Protein AF-A0A2D4TRM5-F1 (afdb_monomer_lite)

Sequence (153 aa):
MTSITSYRWGDLEKTIVIGFIEGVDAKYIIPVDEDNKEYKAFVAIGTETAAEYVPEDDVIPVDYVSFWVGLISSPYYMKVRASASNSLPVNVVATEFIALIGDAKNGLRIQPLIQAAFNELLELVPPDSEDQVYLDNLMDNSGLSSVYTLPLV

Foldseek 3Di:
DWDKAKDWADDPVWIWMWIDTPPDPDIDIGTPDPPDPVNVVVVVVPHDDYDDDDDPDVQLPQALPLLVVLCCVDPLVVLLVVLLVPDVQSVVLVVQLVVQSVCVNVVNHPLVSNQVSQASNCVSRPDDPVRVVSNVVSCVVNSVVVRHDHDDD

pLDDT: mean 72.69, std 23.94, range [27.16, 98.12]

Radius of gyration: 20.68 Å; chains: 1; bounding box: 39×46×55 Å

Structure (mmCIF, N/CA/C/O backbone):
data_AF-A0A2D4TRM5-F1
#
_entry.id   AF-A0A2D4TRM5-F1
#
loop_
_atom_site.group_PDB
_atom_site.id
_atom_site.type_symbol
_atom_site.label_atom_id
_atom_site.label_alt_id
_atom_site.label_comp_id
_atom_site.label_asym_id
_atom_site.label_entity_id
_atom_site.label_seq_id
_atom_site.pdbx_PDB_ins_code
_atom_site.Cartn_x
_atom_site.Cartn_y
_atom_site.Cartn_z
_atom_site.occupancy
_atom_site.B_iso_or_equiv
_atom_site.auth_seq_id
_atom_site.auth_comp_id
_atom_site.auth_asym_id
_atom_site.auth_atom_id
_atom_site.pdbx_PDB_model_num
ATOM 1 N N . MET A 1 1 ? 9.838 -32.181 -20.957 1.00 37.12 1 MET A N 1
ATOM 2 C CA . MET A 1 1 ? 9.555 -31.135 -21.957 1.00 37.12 1 MET A CA 1
ATOM 3 C C . MET A 1 1 ? 9.662 -29.832 -21.201 1.00 37.12 1 MET A C 1
ATOM 5 O O . MET A 1 1 ? 8.857 -29.620 -20.309 1.00 37.12 1 MET A O 1
ATOM 9 N N . THR A 1 2 ? 10.725 -29.070 -21.427 1.00 36.72 2 THR A N 1
ATOM 10 C CA . THR A 1 2 ? 10.927 -27.781 -20.759 1.00 36.72 2 THR A CA 1
ATOM 11 C C . THR A 1 2 ? 10.041 -26.774 -21.476 1.00 36.72 2 THR A C 1
ATOM 13 O O . THR A 1 2 ? 10.215 -26.581 -22.679 1.00 36.72 2 THR A O 1
ATOM 16 N N . SER A 1 3 ? 9.042 -26.225 -20.788 1.00 36.72 3 SER A N 1
ATOM 17 C CA . SER A 1 3 ? 8.231 -25.151 -21.352 1.00 36.72 3 SER A CA 1
ATOM 18 C C . SER A 1 3 ? 9.063 -23.861 -21.298 1.00 36.72 3 SER A C 1
ATOM 20 O O . SER A 1 3 ? 9.746 -23.589 -20.308 1.00 36.72 3 SER A O 1
ATOM 22 N N . ILE A 1 4 ? 9.118 -23.133 -22.411 1.00 39.53 4 ILE A N 1
ATOM 23 C CA . ILE A 1 4 ? 9.815 -21.850 -22.517 1.00 39.53 4 ILE A CA 1
ATOM 24 C C . ILE A 1 4 ? 8.778 -20.846 -22.992 1.00 39.53 4 ILE A C 1
ATOM 26 O O . ILE A 1 4 ? 8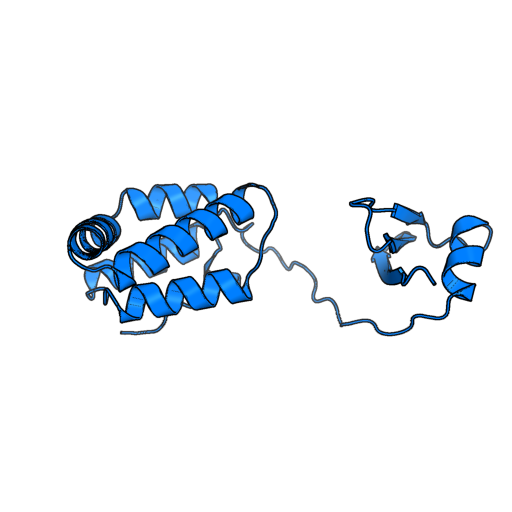.197 -21.025 -24.059 1.00 39.53 4 ILE A O 1
ATOM 30 N N . THR A 1 5 ? 8.561 -19.793 -22.210 1.00 38.66 5 THR A N 1
ATOM 31 C CA . THR A 1 5 ? 7.711 -18.665 -22.604 1.00 38.66 5 THR A CA 1
ATOM 32 C C . THR A 1 5 ? 8.615 -17.556 -23.128 1.00 38.66 5 THR A C 1
ATOM 34 O O . THR A 1 5 ? 9.552 -17.130 -22.447 1.00 38.66 5 THR A O 1
ATOM 37 N N . SER A 1 6 ? 8.370 -17.119 -24.361 1.00 38.28 6 SER A N 1
ATOM 38 C CA . SER A 1 6 ? 9.175 -16.122 -25.068 1.00 38.28 6 SER A CA 1
ATOM 39 C C . SER A 1 6 ? 8.471 -14.784 -25.219 1.00 38.28 6 SER A C 1
ATOM 41 O O . SER A 1 6 ? 7.299 -14.755 -25.586 1.00 38.28 6 SER A O 1
ATOM 43 N N . TYR A 1 7 ? 9.222 -13.688 -25.099 1.00 38.75 7 TYR A N 1
ATOM 44 C CA . TYR A 1 7 ? 8.746 -12.341 -25.422 1.00 38.75 7 TYR A CA 1
ATOM 45 C C . TYR A 1 7 ? 9.736 -11.630 -26.356 1.00 38.75 7 TYR A C 1
ATOM 47 O O . TYR A 1 7 ? 10.948 -11.684 -26.139 1.00 38.75 7 TYR A O 1
ATOM 55 N N . ARG A 1 8 ? 9.220 -10.982 -27.409 1.00 36.75 8 ARG A N 1
ATOM 56 C CA . ARG A 1 8 ? 9.972 -10.164 -28.381 1.00 36.75 8 ARG A CA 1
ATOM 57 C C . ARG A 1 8 ? 9.823 -8.689 -27.975 1.00 36.75 8 ARG A C 1
ATOM 59 O O . ARG A 1 8 ? 8.697 -8.218 -27.867 1.00 36.75 8 ARG A O 1
ATOM 66 N N . TRP A 1 9 ? 10.922 -7.964 -27.789 1.00 42.81 9 TRP A N 1
ATOM 67 C CA . TRP A 1 9 ? 10.951 -6.518 -27.524 1.00 42.81 9 TRP A CA 1
ATOM 68 C C . TRP A 1 9 ? 11.692 -5.799 -28.643 1.00 42.81 9 TRP A C 1
ATOM 70 O O . TRP A 1 9 ? 12.807 -6.181 -28.965 1.00 42.81 9 TRP A O 1
ATOM 80 N N . GLY A 1 10 ? 11.118 -4.758 -29.234 1.00 32.53 10 GLY A N 1
ATOM 81 C CA . GLY A 1 10 ? 11.825 -3.872 -30.161 1.00 32.53 10 GLY A CA 1
ATOM 82 C C . GLY A 1 10 ? 12.183 -2.560 -29.478 1.00 32.53 10 GLY A C 1
ATOM 83 O O . GLY A 1 10 ? 11.273 -1.836 -29.097 1.00 32.53 10 GLY A O 1
ATOM 84 N N . ASP A 1 11 ? 13.473 -2.256 -29.345 1.00 35.34 11 ASP A N 1
ATOM 85 C CA . ASP A 1 11 ? 13.956 -0.876 -29.217 1.00 35.34 11 ASP A CA 1
ATOM 86 C C . ASP A 1 11 ? 14.203 -0.320 -30.634 1.00 35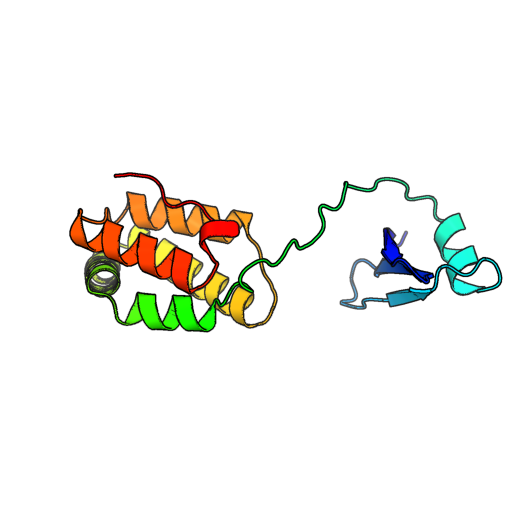.34 11 ASP A C 1
ATOM 88 O O . ASP A 1 11 ? 14.513 -1.078 -31.559 1.00 35.34 11 ASP A O 1
ATOM 92 N N . LEU A 1 12 ? 14.071 0.997 -30.788 1.00 39.03 12 LEU A N 1
ATOM 93 C CA . LEU A 1 12 ? 14.316 1.813 -31.977 1.00 39.03 12 LEU A CA 1
ATOM 94 C C . LEU A 1 12 ? 15.722 1.663 -32.587 1.00 39.03 12 LEU A C 1
ATOM 96 O O . LEU A 1 12 ? 15.937 2.191 -33.675 1.00 39.03 12 LEU A O 1
ATOM 100 N N . GLU A 1 13 ? 16.641 0.895 -31.989 1.00 42.56 13 GLU A N 1
ATOM 101 C CA . GLU A 1 13 ? 17.864 0.473 -32.686 1.00 42.56 13 GLU A CA 1
ATOM 102 C C . GLU A 1 13 ? 18.162 -1.036 -32.715 1.00 42.56 13 GLU A C 1
ATOM 104 O O . GLU A 1 13 ? 18.831 -1.444 -33.665 1.00 42.56 13 GLU A O 1
ATOM 109 N N . LYS A 1 14 ? 17.670 -1.897 -31.800 1.00 43.72 14 LYS A N 1
ATOM 110 C CA . LYS A 1 14 ? 17.792 -3.378 -31.902 1.00 43.72 14 LYS A CA 1
ATOM 111 C C . LYS A 1 14 ? 16.692 -4.114 -31.131 1.00 43.72 14 LYS A C 1
ATOM 113 O O . LYS A 1 14 ? 16.396 -3.805 -29.983 1.00 43.72 14 LYS A O 1
ATOM 118 N N . THR A 1 15 ? 16.118 -5.146 -31.744 1.00 46.78 15 THR A N 1
ATOM 119 C CA . THR A 1 15 ? 15.115 -6.017 -31.114 1.00 46.78 15 THR A CA 1
ATOM 120 C C . THR A 1 15 ? 15.830 -7.005 -30.162 1.00 46.78 15 THR A C 1
ATOM 122 O O . THR A 1 15 ? 16.925 -7.474 -30.458 1.00 46.78 15 THR A O 1
ATOM 125 N N . ILE A 1 16 ? 15.278 -7.305 -28.987 1.00 41.84 16 ILE A N 1
ATOM 126 C CA . ILE A 1 16 ? 15.805 -8.240 -27.978 1.00 41.84 16 ILE A CA 1
ATOM 127 C C . ILE A 1 16 ? 14.703 -9.248 -27.629 1.00 41.84 16 ILE A C 1
ATOM 129 O O . ILE A 1 16 ? 13.526 -8.907 -27.572 1.00 41.84 16 ILE A O 1
ATOM 133 N N . VAL A 1 17 ? 15.069 -10.503 -27.389 1.00 44.25 17 VAL A N 1
ATOM 134 C CA . VAL A 1 17 ? 14.186 -11.564 -26.899 1.00 44.25 17 VAL A CA 1
ATOM 135 C C . VAL A 1 17 ? 14.561 -11.909 -25.463 1.00 44.25 17 VAL A C 1
ATOM 137 O O . VAL A 1 17 ? 15.738 -12.117 -25.174 1.00 44.25 17 VAL A O 1
ATOM 140 N N . ILE A 1 18 ? 13.578 -12.015 -24.568 1.00 48.62 18 ILE A N 1
ATOM 141 C CA . ILE A 1 18 ? 13.778 -12.612 -23.234 1.00 48.62 18 ILE A CA 1
ATOM 142 C C . ILE A 1 18 ? 12.988 -13.909 -23.176 1.00 48.62 18 ILE A C 1
ATOM 144 O O . ILE A 1 18 ? 11.790 -13.945 -23.469 1.00 48.62 18 ILE A O 1
ATOM 148 N N . GLY A 1 19 ? 13.697 -14.976 -22.817 1.00 45.22 19 GLY A N 1
ATOM 149 C CA . GLY A 1 19 ? 13.120 -16.279 -22.530 1.00 45.22 19 GLY A CA 1
ATOM 150 C C . GLY A 1 19 ? 13.127 -16.573 -21.040 1.00 45.22 19 GLY A C 1
ATOM 151 O O . GLY A 1 19 ? 14.079 -16.223 -20.337 1.00 45.22 19 GLY A O 1
ATOM 152 N N . PHE A 1 20 ? 12.078 -17.250 -20.586 1.00 46.84 20 PHE A N 1
ATOM 153 C CA . PHE A 1 20 ? 11.994 -17.839 -19.254 1.00 46.84 20 PHE A CA 1
ATOM 154 C C . PHE A 1 20 ? 12.091 -19.361 -19.378 1.00 46.84 20 PHE A C 1
ATOM 156 O O . PHE A 1 20 ? 11.390 -19.950 -20.201 1.00 46.84 20 PHE A O 1
ATOM 163 N N . ILE A 1 21 ? 12.956 -19.994 -18.579 1.00 42.72 21 ILE A N 1
ATOM 164 C CA . ILE A 1 21 ? 13.010 -21.456 -18.441 1.00 42.72 21 ILE A CA 1
ATOM 165 C C . ILE A 1 21 ? 12.293 -21.823 -17.146 1.00 42.72 21 ILE A C 1
ATOM 167 O O . ILE A 1 21 ? 12.696 -21.399 -16.067 1.00 42.72 21 ILE A O 1
ATOM 171 N N . GLU A 1 22 ? 11.238 -22.623 -17.244 1.00 39.59 22 GLU A N 1
ATOM 172 C CA . GLU A 1 22 ? 10.479 -23.058 -16.074 1.00 39.59 22 GLU A CA 1
ATOM 173 C C . GLU A 1 22 ? 11.362 -23.891 -15.115 1.00 39.59 22 GLU A C 1
ATOM 175 O O . GLU A 1 22 ? 11.965 -24.891 -15.515 1.00 39.59 22 GLU A O 1
ATOM 180 N N . GLY A 1 23 ? 11.452 -23.473 -13.845 1.00 42.00 23 GLY A N 1
ATOM 181 C CA . GLY A 1 23 ? 12.173 -24.190 -12.780 1.00 42.00 23 GLY A CA 1
ATOM 182 C C . GLY A 1 23 ? 13.599 -23.711 -12.475 1.00 42.00 23 GLY A C 1
ATOM 183 O O . GLY A 1 23 ? 14.239 -24.262 -11.581 1.00 42.00 23 GLY A O 1
ATOM 184 N N . VAL A 1 24 ? 14.097 -22.685 -13.166 1.00 40.22 24 VAL A N 1
ATOM 185 C CA . VAL A 1 24 ? 15.353 -22.002 -12.824 1.00 40.22 24 VAL A CA 1
ATOM 186 C C . VAL A 1 24 ? 15.073 -20.505 -12.921 1.00 40.22 24 VAL A C 1
ATOM 188 O O . VAL A 1 24 ? 14.603 -20.069 -13.966 1.00 40.22 24 VAL A O 1
ATOM 191 N N . ASP A 1 25 ? 15.351 -19.716 -11.878 1.00 45.66 25 ASP A N 1
ATOM 192 C CA . ASP A 1 25 ? 15.245 -18.239 -11.889 1.00 45.66 25 ASP A CA 1
ATOM 193 C C . ASP A 1 25 ? 16.307 -17.601 -12.816 1.00 45.66 25 ASP A C 1
ATOM 195 O O . ASP A 1 25 ? 17.116 -16.760 -12.427 1.00 45.66 25 ASP A O 1
ATOM 199 N N . ALA A 1 26 ? 16.368 -18.052 -14.066 1.00 35.94 26 ALA A N 1
ATOM 200 C CA . ALA A 1 26 ? 17.326 -17.647 -15.072 1.00 35.94 26 ALA A CA 1
ATOM 201 C C . ALA A 1 26 ? 16.601 -16.843 -16.154 1.00 35.94 26 ALA A C 1
ATOM 203 O O . ALA A 1 26 ? 15.782 -17.362 -16.915 1.00 35.94 26 ALA A O 1
ATOM 204 N N . LYS A 1 27 ? 16.931 -15.552 -16.218 1.00 47.56 27 LYS A N 1
ATOM 205 C CA . LYS A 1 27 ? 16.495 -14.623 -17.260 1.00 47.56 27 LYS A CA 1
ATOM 206 C C . LYS A 1 27 ? 17.570 -14.568 -18.343 1.00 47.56 27 LYS A C 1
ATOM 208 O O . LYS A 1 27 ? 18.694 -14.159 -18.060 1.00 47.56 27 LYS A O 1
ATOM 213 N N . TYR A 1 28 ? 17.230 -14.936 -19.575 1.00 45.47 28 TYR A N 1
ATOM 214 C CA . TYR A 1 28 ? 18.153 -14.838 -20.710 1.00 45.47 28 TYR A CA 1
ATOM 215 C C . TYR A 1 28 ? 17.779 -13.656 -21.590 1.00 45.47 28 TYR A C 1
ATOM 217 O O . TYR A 1 28 ? 16.640 -13.567 -22.029 1.00 45.47 28 TYR A O 1
ATOM 225 N N . ILE A 1 29 ? 18.730 -12.761 -21.847 1.00 51.66 29 ILE A N 1
ATOM 226 C CA . ILE A 1 29 ? 18.571 -11.613 -22.744 1.00 51.66 29 ILE A CA 1
ATOM 227 C C . ILE A 1 29 ? 19.313 -11.959 -24.037 1.00 51.66 29 ILE A C 1
ATOM 229 O O . ILE A 1 29 ? 20.540 -12.008 -24.037 1.00 51.66 29 ILE A O 1
ATOM 233 N N . ILE A 1 30 ? 18.583 -12.229 -25.120 1.00 52.91 30 ILE A N 1
ATOM 234 C CA . ILE A 1 30 ? 19.156 -12.629 -26.411 1.00 52.91 30 ILE A CA 1
ATOM 235 C C . ILE A 1 30 ? 18.887 -11.516 -27.431 1.00 52.91 30 ILE A C 1
ATOM 237 O O . ILE A 1 30 ? 17.728 -11.174 -27.658 1.00 52.91 30 ILE A O 1
ATOM 241 N N . PRO A 1 31 ? 19.907 -10.944 -28.084 1.00 49.44 31 PRO A N 1
ATOM 242 C CA . PRO A 1 31 ? 19.695 -10.007 -29.184 1.00 49.44 31 PRO A CA 1
ATOM 243 C C . PRO A 1 31 ? 18.941 -10.681 -30.340 1.00 49.44 31 PRO A C 1
ATOM 245 O O . PRO A 1 31 ? 19.263 -11.808 -30.717 1.00 49.44 31 PRO A O 1
ATOM 248 N N . VAL A 1 32 ? 17.960 -9.998 -30.931 1.00 51.03 32 VAL A N 1
ATOM 249 C CA . VAL A 1 32 ? 17.334 -10.422 -32.191 1.00 51.03 32 VAL A CA 1
ATOM 250 C C . VAL A 1 32 ? 18.312 -10.126 -33.308 1.00 51.03 32 VAL A C 1
ATOM 252 O O . VAL A 1 32 ? 18.418 -9.012 -33.819 1.00 51.03 32 VAL A O 1
ATOM 255 N N . ASP A 1 33 ? 19.047 -11.161 -33.651 1.00 57.03 33 ASP A N 1
ATOM 256 C CA . ASP A 1 33 ? 20.011 -11.172 -34.727 1.00 57.03 33 ASP A CA 1
ATOM 257 C C . ASP A 1 33 ? 19.825 -12.504 -35.450 1.00 57.03 33 ASP A C 1
ATOM 259 O O . ASP A 1 33 ? 19.963 -13.574 -34.850 1.00 57.03 33 ASP A O 1
ATOM 263 N N . GLU A 1 34 ? 19.449 -12.450 -36.728 1.00 54.94 34 GLU A N 1
ATOM 264 C CA . GLU A 1 34 ? 19.212 -13.651 -37.527 1.00 54.94 34 GLU A CA 1
ATOM 265 C C . GLU A 1 34 ? 20.482 -14.489 -37.686 1.00 54.94 34 GLU A C 1
ATOM 267 O O . GLU A 1 34 ? 20.379 -15.696 -37.888 1.00 54.94 34 GLU A O 1
ATOM 272 N N . ASP A 1 35 ? 21.674 -13.917 -37.516 1.00 56.53 35 ASP A N 1
ATOM 273 C CA . ASP A 1 35 ? 22.941 -14.646 -37.532 1.00 56.53 35 ASP A CA 1
ATOM 274 C C . ASP A 1 35 ? 23.334 -15.204 -36.157 1.00 56.53 35 ASP A C 1
ATOM 276 O O . ASP A 1 35 ? 24.210 -16.072 -36.060 1.00 56.53 35 ASP A O 1
ATOM 280 N N . ASN A 1 36 ? 22.622 -14.820 -35.094 1.00 53.41 36 ASN A N 1
ATOM 281 C CA . ASN A 1 36 ? 22.826 -15.356 -33.757 1.00 53.41 36 ASN A CA 1
ATOM 282 C C . ASN A 1 36 ? 22.222 -16.768 -33.625 1.00 53.41 36 ASN A C 1
ATOM 284 O O . ASN A 1 36 ? 21.022 -17.016 -33.777 1.00 53.41 36 ASN A O 1
ATOM 288 N N . LYS A 1 37 ? 23.093 -17.728 -33.302 1.00 58.09 37 LYS A N 1
ATOM 289 C CA . LYS A 1 37 ? 22.746 -19.146 -33.147 1.00 58.09 37 LYS A CA 1
ATOM 290 C C . LYS A 1 37 ? 21.717 -19.395 -32.033 1.00 58.09 37 LYS A C 1
ATOM 292 O O . LYS A 1 37 ? 20.907 -20.311 -32.162 1.00 58.09 37 LYS A O 1
ATOM 297 N N . GLU A 1 38 ? 21.741 -18.598 -30.969 1.00 51.34 38 GLU A N 1
ATOM 298 C CA . GLU A 1 38 ? 20.827 -18.695 -29.825 1.00 51.34 38 GLU A CA 1
ATOM 299 C C . GLU A 1 38 ? 19.432 -18.176 -30.190 1.00 51.34 38 GLU A C 1
ATOM 301 O O . GLU A 1 38 ? 18.439 -18.825 -29.872 1.00 51.34 38 GLU A O 1
ATOM 306 N N . TYR A 1 39 ? 19.352 -17.087 -30.963 1.00 55.72 39 TYR A N 1
ATOM 307 C CA . TYR A 1 39 ? 18.091 -16.573 -31.505 1.00 55.72 39 TYR A CA 1
ATOM 308 C C . TYR A 1 39 ? 17.409 -17.592 -32.438 1.00 55.72 39 TYR A C 1
ATOM 310 O O . TYR A 1 39 ? 16.226 -17.900 -32.275 1.00 55.72 39 TYR A O 1
ATOM 318 N N . LYS A 1 40 ? 18.169 -18.200 -33.360 1.00 59.09 40 LYS A N 1
ATOM 319 C CA . LYS A 1 40 ? 17.676 -19.255 -34.269 1.00 59.09 40 LYS A CA 1
ATOM 320 C C . LYS A 1 40 ? 17.139 -20.482 -33.525 1.00 59.09 40 LYS A C 1
ATOM 322 O O . LYS A 1 40 ? 16.107 -21.031 -33.910 1.00 59.09 40 LYS A O 1
ATOM 327 N N . ALA A 1 41 ? 17.823 -20.909 -32.462 1.00 56.28 41 ALA A N 1
ATOM 328 C CA . ALA A 1 41 ? 17.378 -22.029 -31.634 1.00 56.28 41 ALA A CA 1
ATOM 329 C C . ALA A 1 41 ? 16.074 -21.711 -30.887 1.00 56.28 41 ALA A C 1
ATOM 331 O O . ALA A 1 41 ? 15.249 -22.598 -30.695 1.00 56.28 41 ALA A O 1
ATOM 332 N N . PHE A 1 42 ? 15.880 -20.449 -30.506 1.00 54.38 42 PHE A N 1
ATOM 333 C CA . PHE A 1 42 ? 14.741 -19.992 -29.723 1.00 54.38 42 PHE A CA 1
ATOM 334 C C . PHE A 1 42 ? 13.458 -19.826 -30.561 1.00 54.38 42 PHE A C 1
ATOM 336 O O . PHE A 1 42 ? 12.391 -20.269 -30.146 1.00 54.38 42 PHE A O 1
ATOM 343 N N . VAL A 1 43 ? 13.556 -19.288 -31.784 1.00 55.47 43 VAL A N 1
ATOM 344 C CA . VAL A 1 43 ? 12.421 -19.185 -32.732 1.00 55.47 43 VAL A CA 1
ATOM 345 C C . VAL A 1 43 ? 11.874 -20.563 -33.131 1.00 55.47 43 VAL A C 1
ATOM 347 O O . VAL A 1 43 ? 10.665 -20.733 -33.275 1.00 55.47 43 VAL A O 1
ATOM 350 N N . ALA A 1 44 ? 12.740 -21.572 -33.253 1.00 57.16 44 ALA A N 1
ATOM 351 C CA . ALA A 1 44 ? 12.349 -22.933 -33.626 1.00 57.16 44 ALA A CA 1
ATOM 352 C C . ALA A 1 44 ? 11.420 -23.634 -32.606 1.00 57.16 44 ALA A C 1
ATOM 354 O O . ALA A 1 44 ? 10.869 -24.688 -32.921 1.00 57.16 44 ALA A O 1
ATOM 355 N N . ILE A 1 45 ? 11.245 -23.070 -31.402 1.00 54.31 45 ILE A N 1
ATOM 356 C CA . ILE A 1 45 ? 10.454 -23.647 -30.300 1.00 54.31 45 ILE A CA 1
ATOM 357 C C . ILE A 1 45 ? 8.968 -23.204 -30.344 1.00 54.31 45 ILE A C 1
ATOM 359 O O . ILE A 1 45 ? 8.130 -23.847 -29.719 1.00 54.31 45 ILE A O 1
ATOM 363 N N . GLY A 1 46 ? 8.600 -22.205 -31.165 1.00 45.28 46 GLY A N 1
ATOM 364 C CA . GLY A 1 46 ? 7.217 -22.017 -31.647 1.00 45.28 46 GLY A CA 1
ATOM 365 C C . GLY A 1 46 ? 6.215 -21.264 -30.752 1.00 45.28 46 GLY A C 1
ATOM 366 O O . GLY A 1 46 ? 5.023 -21.555 -30.813 1.00 45.28 46 GLY A O 1
ATOM 367 N N . THR A 1 47 ? 6.642 -20.300 -29.935 1.00 48.09 47 THR A N 1
ATOM 368 C CA . THR A 1 47 ? 5.760 -19.547 -29.018 1.00 48.09 47 THR A CA 1
ATOM 369 C C . THR A 1 47 ? 5.453 -18.124 -29.512 1.00 48.09 47 THR A C 1
ATOM 371 O O . THR A 1 47 ? 6.187 -17.179 -29.231 1.00 48.09 47 THR A O 1
ATOM 374 N N . GLU A 1 48 ? 4.341 -17.950 -30.234 1.00 43.19 48 GLU A N 1
ATOM 375 C CA . GLU A 1 48 ? 3.827 -16.642 -30.680 1.00 43.19 48 GLU A CA 1
ATOM 376 C C . GLU A 1 48 ? 2.552 -16.236 -29.916 1.00 43.19 48 GLU A C 1
ATOM 378 O O . GLU A 1 48 ? 1.446 -16.572 -30.324 1.00 43.19 48 GLU A O 1
ATOM 383 N N . THR A 1 49 ? 2.685 -15.460 -28.836 1.00 36.56 49 THR A N 1
ATOM 384 C CA . THR A 1 49 ? 1.608 -14.587 -28.320 1.00 36.56 49 THR A CA 1
ATOM 385 C C . THR A 1 49 ? 2.237 -13.372 -27.635 1.00 36.56 49 THR A C 1
ATOM 387 O O . THR A 1 49 ? 2.905 -13.531 -26.616 1.00 36.56 49 THR A O 1
ATOM 390 N N . ALA A 1 50 ? 2.043 -12.168 -28.187 1.00 35.81 50 ALA A N 1
ATOM 391 C CA . ALA A 1 50 ? 2.568 -10.905 -27.653 1.00 35.81 50 ALA A CA 1
ATOM 392 C C . ALA A 1 50 ? 1.416 -9.953 -27.282 1.00 35.81 50 ALA A C 1
ATOM 394 O O . ALA A 1 50 ? 0.457 -9.831 -28.040 1.00 35.81 50 ALA A O 1
ATOM 395 N N . ALA A 1 51 ? 1.516 -9.290 -26.127 1.00 31.69 51 ALA A N 1
ATOM 396 C CA . ALA A 1 51 ? 0.641 -8.182 -25.739 1.00 31.69 51 ALA A CA 1
ATOM 397 C C . ALA A 1 51 ? 1.258 -6.838 -26.177 1.00 31.69 51 ALA A C 1
ATOM 399 O O . ALA A 1 51 ? 2.480 -6.722 -26.269 1.00 31.69 51 ALA A O 1
ATOM 400 N N . GLU A 1 52 ? 0.413 -5.845 -26.462 1.00 27.16 52 GLU A N 1
ATOM 401 C CA . GLU A 1 52 ? 0.802 -4.508 -26.934 1.00 27.16 52 GLU A CA 1
ATOM 402 C C . GLU A 1 52 ? 1.477 -3.684 -25.814 1.00 27.16 52 GLU A C 1
ATOM 404 O O . GLU A 1 52 ? 1.021 -3.697 -24.670 1.00 27.16 52 GLU A O 1
ATOM 409 N N . TYR A 1 53 ? 2.576 -2.988 -26.134 1.00 36.00 53 TYR A N 1
ATOM 410 C CA . TYR A 1 53 ? 3.287 -2.073 -25.229 1.00 36.00 53 TYR A CA 1
ATOM 411 C C . TYR A 1 53 ? 2.870 -0.624 -25.512 1.00 36.00 53 TYR A C 1
ATOM 413 O O . TYR A 1 53 ? 2.915 -0.185 -26.661 1.00 36.00 53 TYR A O 1
ATOM 421 N N . VAL A 1 54 ? 2.510 0.114 -24.460 1.00 32.16 54 VAL A N 1
ATOM 422 C CA . VAL A 1 54 ? 2.300 1.570 -24.480 1.00 32.16 54 VAL A CA 1
ATOM 423 C C . VAL A 1 54 ? 3.593 2.231 -23.970 1.00 32.16 54 VAL A C 1
ATOM 425 O O . VAL A 1 54 ? 4.070 1.808 -22.915 1.00 32.16 54 VAL A O 1
ATOM 428 N N . PRO A 1 55 ? 4.187 3.211 -24.681 1.00 34.75 55 PRO A N 1
ATOM 429 C CA . PRO A 1 55 ? 5.397 3.908 -24.233 1.00 34.75 55 PRO A CA 1
ATOM 430 C C . PRO A 1 55 ? 5.239 4.509 -22.829 1.00 34.75 55 PRO A C 1
ATOM 432 O O . PRO A 1 55 ? 4.161 4.994 -22.489 1.00 34.75 55 PRO A O 1
ATOM 435 N N . GLU A 1 56 ? 6.313 4.517 -22.030 1.00 39.22 56 GLU A N 1
ATOM 436 C CA . GLU A 1 56 ? 6.385 5.365 -20.830 1.00 39.22 56 GLU A CA 1
ATOM 437 C C . GLU A 1 56 ? 6.469 6.839 -21.272 1.00 39.22 56 GLU A C 1
ATOM 439 O O . GLU A 1 56 ? 7.554 7.379 -21.473 1.00 39.22 56 GLU A O 1
ATOM 444 N N . ASP A 1 57 ? 5.317 7.482 -21.465 1.00 34.06 57 ASP A N 1
ATOM 445 C CA . ASP A 1 57 ? 5.209 8.942 -21.560 1.00 34.06 57 ASP A CA 1
ATOM 446 C C . ASP A 1 57 ? 5.510 9.540 -20.184 1.00 34.06 57 ASP A C 1
ATOM 448 O O . ASP A 1 57 ? 4.657 9.393 -19.317 1.00 34.06 57 ASP A O 1
ATOM 452 N N . ASP A 1 58 ? 6.677 10.175 -19.979 1.00 40.41 58 ASP A N 1
ATOM 453 C CA . ASP A 1 58 ? 7.058 11.003 -18.807 1.00 40.41 58 ASP A CA 1
ATOM 454 C C . ASP A 1 58 ? 6.285 10.674 -17.508 1.00 40.41 58 ASP A C 1
ATOM 456 O O . ASP A 1 58 ? 5.712 11.540 -16.838 1.00 40.41 58 ASP A O 1
ATOM 460 N N . VAL A 1 59 ? 6.227 9.383 -17.165 1.00 48.34 59 VAL A N 1
ATOM 461 C CA . VAL A 1 59 ? 5.444 8.896 -16.034 1.00 48.34 59 VAL A CA 1
ATOM 462 C C . VAL A 1 59 ? 6.266 9.256 -14.814 1.00 48.34 59 VAL A C 1
ATOM 464 O O . VAL A 1 59 ? 7.438 8.882 -14.747 1.00 48.34 59 VAL A O 1
ATOM 467 N N . ILE A 1 60 ? 5.687 9.982 -13.854 1.00 50.94 60 ILE A N 1
ATOM 468 C CA . ILE A 1 60 ? 6.307 10.162 -12.536 1.00 50.94 60 ILE A CA 1
ATOM 469 C C . ILE A 1 60 ? 6.761 8.767 -12.084 1.00 50.94 60 ILE A C 1
ATOM 471 O O . ILE A 1 60 ? 5.901 7.899 -11.903 1.00 50.94 60 ILE A O 1
ATOM 475 N N . PRO A 1 61 ? 8.076 8.495 -11.975 1.00 68.50 61 PRO A N 1
ATOM 476 C CA . PRO A 1 61 ? 8.537 7.151 -11.689 1.00 68.50 61 PRO A CA 1
ATOM 477 C C . PRO A 1 61 ? 7.941 6.733 -10.350 1.00 68.50 61 PRO A C 1
ATOM 479 O O . PRO A 1 61 ? 8.132 7.417 -9.348 1.00 68.50 61 PRO A O 1
ATOM 482 N N . VAL A 1 62 ? 7.182 5.634 -10.360 1.00 84.00 62 VAL A N 1
ATOM 483 C CA . VAL A 1 62 ? 6.435 5.167 -9.189 1.00 84.00 62 VAL A CA 1
ATOM 484 C C . VAL A 1 62 ? 7.393 4.960 -8.017 1.00 84.00 62 VAL A C 1
ATOM 486 O O . VAL A 1 62 ? 8.214 4.035 -8.024 1.00 84.00 62 VAL A O 1
ATOM 489 N N . ASP A 1 63 ? 7.271 5.810 -7.002 1.00 90.69 63 ASP A N 1
ATOM 490 C CA . ASP A 1 63 ? 8.136 5.831 -5.830 1.00 90.69 63 ASP A CA 1
ATOM 491 C C . ASP A 1 63 ? 7.437 5.174 -4.635 1.00 90.69 63 ASP A C 1
ATOM 493 O O . ASP A 1 63 ? 6.873 5.814 -3.742 1.00 90.69 63 ASP A O 1
ATOM 497 N N . TYR A 1 64 ? 7.517 3.843 -4.607 1.00 90.88 64 TYR A N 1
ATOM 498 C CA . TYR A 1 64 ? 7.000 3.027 -3.509 1.00 90.88 64 TYR A CA 1
ATOM 499 C C . TYR A 1 64 ? 7.670 3.330 -2.160 1.00 90.88 64 TYR A C 1
ATOM 501 O O . TYR A 1 64 ? 7.089 3.031 -1.116 1.00 90.88 64 TYR A O 1
ATOM 509 N N . VAL A 1 65 ? 8.885 3.895 -2.149 1.00 92.12 65 VAL A N 1
ATOM 510 C CA . VAL A 1 65 ? 9.573 4.261 -0.904 1.00 92.12 65 VAL A CA 1
ATOM 511 C C . VAL A 1 65 ? 8.935 5.515 -0.323 1.00 92.12 65 VAL A C 1
ATOM 513 O O . VAL A 1 65 ? 8.526 5.489 0.839 1.00 92.12 65 VAL A O 1
ATOM 516 N N . SER A 1 66 ? 8.789 6.571 -1.126 1.00 91.62 66 SER A N 1
ATOM 517 C CA . SER A 1 66 ? 8.129 7.811 -0.703 1.00 91.62 66 SER A CA 1
ATOM 518 C C . SER A 1 66 ? 6.670 7.575 -0.323 1.00 91.62 66 SER A C 1
ATOM 520 O O . SER A 1 66 ? 6.236 8.051 0.727 1.00 91.62 66 SER A O 1
ATOM 522 N N . PHE A 1 67 ? 5.941 6.761 -1.096 1.00 95.81 67 PHE A N 1
ATOM 523 C CA . PHE A 1 67 ? 4.590 6.337 -0.731 1.00 95.81 67 PHE A CA 1
ATOM 524 C C . PHE A 1 67 ? 4.557 5.650 0.635 1.00 95.81 67 PHE A C 1
ATOM 526 O O . PHE A 1 67 ? 3.799 6.051 1.514 1.00 95.81 67 PHE A O 1
ATOM 533 N N . TRP A 1 68 ? 5.404 4.636 0.839 1.00 96.38 68 TRP A N 1
ATOM 534 C CA . TRP A 1 68 ? 5.420 3.876 2.086 1.00 96.38 68 TRP A CA 1
ATOM 535 C C . TRP A 1 68 ? 5.744 4.766 3.291 1.00 96.38 68 TRP A C 1
ATOM 537 O O . TRP A 1 68 ? 5.071 4.676 4.316 1.00 96.38 68 TRP A O 1
ATOM 547 N N . VAL A 1 69 ? 6.741 5.647 3.165 1.00 93.75 69 VAL A N 1
ATOM 548 C CA . VAL A 1 69 ? 7.131 6.592 4.223 1.00 93.75 69 VAL A CA 1
ATOM 549 C C . VAL A 1 69 ? 6.007 7.585 4.528 1.00 93.75 69 VAL A C 1
ATOM 551 O O . VAL A 1 69 ? 5.720 7.826 5.703 1.00 93.75 69 VAL A O 1
ATOM 554 N N . GLY A 1 70 ? 5.350 8.133 3.503 1.00 93.56 70 GLY A N 1
ATOM 555 C CA . GLY A 1 70 ? 4.202 9.022 3.682 1.00 93.56 70 GLY A CA 1
ATOM 556 C C . GLY A 1 70 ? 3.029 8.313 4.356 1.00 93.56 70 GLY A C 1
ATOM 557 O O . GLY A 1 70 ? 2.500 8.808 5.350 1.00 93.56 70 GLY A O 1
ATOM 558 N N . LEU A 1 71 ? 2.693 7.101 3.904 1.00 96.56 71 LEU A N 1
ATOM 559 C CA . LEU A 1 71 ? 1.600 6.315 4.466 1.00 96.56 71 LEU A CA 1
ATOM 560 C C . LEU A 1 71 ? 1.826 6.042 5.952 1.00 96.56 71 LEU A C 1
ATOM 562 O O . LEU A 1 71 ? 0.965 6.388 6.755 1.00 96.56 71 LEU A O 1
ATOM 566 N N . ILE A 1 72 ? 2.976 5.489 6.354 1.00 95.00 72 ILE A N 1
ATOM 567 C CA . ILE A 1 72 ? 3.216 5.151 7.771 1.00 95.00 72 ILE A CA 1
ATOM 568 C C . ILE A 1 72 ? 3.318 6.372 8.692 1.00 95.00 72 ILE A C 1
ATOM 570 O O . ILE A 1 72 ? 3.218 6.230 9.911 1.00 95.00 72 ILE A O 1
ATOM 574 N N . SER A 1 73 ? 3.522 7.557 8.115 1.00 91.44 73 SER A N 1
ATOM 575 C CA . SER A 1 73 ? 3.545 8.836 8.830 1.00 91.44 73 SER A CA 1
ATOM 576 C C . SER A 1 73 ? 2.158 9.489 8.920 1.00 91.44 73 SER A C 1
ATOM 578 O O . SER A 1 73 ? 2.011 10.518 9.579 1.00 91.44 73 SER A O 1
ATOM 580 N N . SER A 1 74 ? 1.144 8.917 8.265 1.00 90.88 74 SER A N 1
ATOM 581 C CA . SER A 1 74 ? -0.195 9.497 8.164 1.00 90.88 74 SER A CA 1
ATOM 582 C C . SER A 1 74 ? -1.086 9.189 9.380 1.00 90.88 74 SER A C 1
ATOM 584 O O . SER A 1 74 ? -0.965 8.125 10.002 1.00 90.88 74 SER A O 1
ATOM 586 N N . PRO A 1 75 ? -2.057 10.070 9.693 1.00 89.50 75 PRO A N 1
ATOM 587 C CA . PRO A 1 75 ? -3.130 9.765 10.640 1.00 89.50 75 PRO A CA 1
ATOM 588 C C . PRO A 1 75 ? -3.951 8.532 10.236 1.00 89.50 75 PRO A C 1
ATOM 590 O O . PRO A 1 75 ? -4.321 7.734 11.099 1.00 89.50 75 PRO A O 1
ATOM 593 N N . TYR A 1 76 ? -4.168 8.330 8.932 1.00 95.69 76 TYR A N 1
ATOM 594 C CA . TYR A 1 76 ? -4.866 7.161 8.399 1.00 95.69 76 TYR A CA 1
ATOM 595 C C . TYR A 1 76 ? -4.176 5.846 8.792 1.00 95.69 76 TYR A C 1
ATOM 597 O O . TYR A 1 76 ? -4.809 4.931 9.317 1.00 95.69 76 TYR A O 1
ATOM 605 N N . TYR A 1 77 ? -2.852 5.756 8.655 1.00 96.44 77 TYR A N 1
ATOM 606 C CA . TYR A 1 77 ? -2.118 4.551 9.055 1.00 96.44 77 TYR A CA 1
ATOM 607 C C . TYR A 1 77 ? -2.206 4.272 10.561 1.00 96.44 77 TYR A C 1
ATOM 609 O O . TYR A 1 77 ? -2.228 3.114 10.986 1.00 96.44 77 TYR A O 1
ATOM 617 N N . MET A 1 78 ? -2.334 5.310 11.392 1.00 95.94 78 MET A N 1
ATOM 618 C CA . MET A 1 78 ? -2.600 5.125 12.821 1.00 95.94 78 MET A CA 1
ATOM 619 C C . MET A 1 78 ? -3.985 4.517 13.078 1.00 95.94 78 MET A C 1
ATOM 621 O O . MET A 1 78 ? -4.104 3.668 13.967 1.00 95.94 78 MET A O 1
ATOM 625 N N . LYS A 1 79 ? -5.003 4.872 12.278 1.00 96.81 79 LYS A N 1
ATOM 626 C CA . LYS A 1 79 ? -6.327 4.220 12.302 1.00 96.81 79 LYS A CA 1
ATOM 627 C C . LYS A 1 79 ? -6.210 2.751 11.897 1.00 96.81 79 LYS A C 1
ATOM 629 O O . LYS A 1 79 ? -6.658 1.884 12.646 1.00 96.81 79 LYS A O 1
ATOM 634 N N . VAL A 1 80 ? -5.514 2.457 10.794 1.00 97.62 80 VAL A N 1
ATOM 635 C CA . VAL A 1 80 ? -5.250 1.078 10.341 1.00 97.62 80 VAL A CA 1
ATOM 636 C C . VAL A 1 80 ? -4.577 0.257 11.437 1.00 97.62 80 VAL A C 1
ATOM 638 O O . VAL A 1 80 ? -5.031 -0.839 11.756 1.00 97.62 80 VAL A O 1
ATOM 641 N N . ARG A 1 81 ? -3.537 0.794 12.083 1.00 97.19 81 ARG A N 1
ATOM 642 C CA . ARG A 1 81 ? -2.823 0.111 13.170 1.00 97.19 81 ARG A CA 1
ATOM 643 C C . ARG A 1 81 ? -3.719 -0.164 14.381 1.00 97.19 81 ARG A C 1
ATOM 645 O O . ARG A 1 81 ? -3.637 -1.245 14.972 1.00 97.19 81 ARG A O 1
ATOM 652 N N . ALA A 1 82 ? -4.555 0.799 14.770 1.00 97.56 82 ALA A N 1
ATOM 653 C CA . ALA A 1 82 ? -5.498 0.628 15.871 1.00 97.56 82 ALA A CA 1
ATOM 654 C C . ALA A 1 82 ? -6.541 -0.456 15.548 1.00 97.56 82 ALA A C 1
ATOM 656 O O . ALA A 1 82 ? -6.784 -1.339 16.373 1.00 97.56 82 ALA A O 1
ATOM 657 N N . SER A 1 83 ? -7.086 -0.450 14.330 1.00 97.75 83 SER A N 1
ATOM 658 C CA . SER A 1 83 ? -8.025 -1.464 13.843 1.00 97.75 83 SER A CA 1
ATOM 659 C C . SER A 1 83 ? -7.378 -2.851 13.748 1.00 97.75 83 SER A C 1
ATOM 661 O O . SER A 1 83 ? -7.929 -3.821 14.264 1.00 97.75 83 SER A O 1
ATOM 663 N N . ALA A 1 84 ? -6.163 -2.951 13.201 1.00 97.69 84 ALA A N 1
ATOM 664 C CA . ALA A 1 84 ? -5.400 -4.198 13.080 1.00 97.69 84 ALA A CA 1
ATOM 665 C C . ALA A 1 84 ? -5.051 -4.836 14.433 1.00 97.69 84 ALA A C 1
ATOM 667 O O . ALA A 1 84 ? -4.862 -6.047 14.518 1.00 97.69 84 ALA A O 1
ATOM 668 N N . SER A 1 85 ? -4.963 -4.038 15.500 1.00 97.06 85 SER A N 1
ATOM 669 C CA . SER A 1 85 ? -4.718 -4.546 16.858 1.00 97.06 85 SER A CA 1
ATOM 670 C C . SER A 1 85 ? -5.955 -5.206 17.479 1.00 97.06 85 SER A C 1
ATOM 672 O O . SER A 1 85 ? -5.828 -5.920 18.470 1.00 97.06 85 SER A O 1
ATOM 674 N N . ASN A 1 86 ? -7.143 -4.971 16.912 1.00 97.00 86 ASN A N 1
ATOM 675 C CA . ASN A 1 86 ? -8.425 -5.434 17.449 1.00 97.00 86 ASN A CA 1
ATOM 676 C C . ASN A 1 86 ? -9.220 -6.320 16.471 1.00 97.00 86 ASN A C 1
ATOM 678 O O . ASN A 1 86 ? -10.214 -6.921 16.869 1.00 97.00 86 ASN A O 1
ATOM 682 N N . SER A 1 87 ? -8.804 -6.409 15.205 1.00 98.00 87 SER A N 1
ATOM 683 C CA . SER A 1 87 ? -9.514 -7.120 14.141 1.00 98.00 87 SER A CA 1
ATOM 684 C C . SER A 1 87 ? -8.552 -7.986 13.334 1.00 98.00 87 SER A C 1
ATOM 686 O O . SER A 1 87 ? -7.632 -7.478 12.690 1.00 98.00 87 SER A O 1
ATOM 688 N N . LEU A 1 88 ? -8.782 -9.304 13.358 1.00 97.56 88 LEU A N 1
ATOM 689 C CA . LEU A 1 88 ? -7.975 -10.265 12.605 1.00 97.56 88 LEU A CA 1
ATOM 690 C C . LEU A 1 88 ? -8.037 -10.019 11.084 1.00 97.56 88 LEU A C 1
ATOM 692 O O . LEU A 1 88 ? -6.965 -9.978 10.487 1.00 97.56 88 LEU A O 1
ATOM 696 N N . PRO A 1 89 ? -9.211 -9.789 10.454 1.00 97.62 89 PRO A N 1
ATOM 697 C CA . PRO A 1 89 ? -9.265 -9.444 9.030 1.00 97.62 89 PRO A CA 1
ATOM 698 C C . PRO A 1 89 ? -8.401 -8.231 8.667 1.00 97.62 89 PRO A C 1
ATOM 700 O O . PRO A 1 89 ? -7.595 -8.304 7.746 1.00 97.62 89 PRO A O 1
ATOM 703 N N . VAL A 1 90 ? -8.478 -7.149 9.451 1.00 98.06 90 VAL A N 1
ATOM 704 C CA . VAL A 1 90 ? -7.663 -5.946 9.207 1.00 98.06 90 VAL A CA 1
ATOM 705 C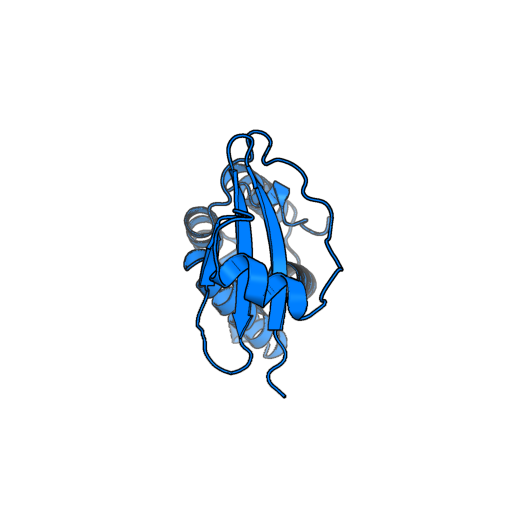 C . VAL A 1 90 ? -6.173 -6.262 9.344 1.00 98.06 90 VAL A C 1
ATOM 707 O O . VAL A 1 90 ? -5.367 -5.794 8.548 1.00 98.06 90 VAL A O 1
ATOM 710 N N . ASN A 1 91 ? -5.791 -7.063 10.342 1.00 98.12 91 ASN A N 1
ATOM 711 C CA . ASN A 1 91 ? -4.400 -7.459 10.552 1.00 98.12 91 ASN A CA 1
ATOM 712 C C . ASN A 1 91 ? -3.826 -8.255 9.371 1.00 98.12 91 ASN A C 1
ATOM 714 O O . ASN A 1 91 ? -2.702 -7.986 8.944 1.00 98.12 91 ASN A O 1
ATOM 718 N N . VAL A 1 92 ? -4.609 -9.204 8.845 1.00 97.56 92 VAL A N 1
ATOM 719 C CA . VAL A 1 92 ? -4.242 -10.025 7.684 1.00 97.56 92 VAL A CA 1
ATOM 720 C C . VAL A 1 92 ? -4.008 -9.138 6.465 1.00 97.56 92 VAL A C 1
ATOM 722 O O . VAL A 1 92 ? -2.898 -9.134 5.934 1.00 97.56 92 VAL A O 1
ATOM 725 N N . VAL A 1 93 ? -4.995 -8.320 6.093 1.00 97.56 93 VAL A N 1
ATOM 726 C CA . VAL A 1 93 ? -4.921 -7.467 4.896 1.00 97.56 93 VAL A CA 1
ATOM 727 C C . VAL A 1 93 ? -3.823 -6.414 5.029 1.00 97.56 93 VAL A C 1
ATOM 729 O O . VAL A 1 93 ? -3.054 -6.197 4.096 1.00 97.56 93 VAL A O 1
ATOM 732 N N . ALA A 1 94 ? -3.667 -5.798 6.207 1.00 97.62 94 ALA A N 1
ATOM 733 C CA . ALA A 1 94 ? -2.589 -4.841 6.438 1.00 97.62 94 ALA A CA 1
ATOM 734 C C . ALA A 1 94 ? -1.206 -5.502 6.321 1.00 97.62 94 ALA A C 1
ATOM 736 O O . ALA A 1 94 ? -0.299 -4.916 5.740 1.00 97.62 94 ALA A O 1
ATOM 737 N N . THR A 1 95 ? -1.026 -6.723 6.830 1.00 97.19 95 THR A N 1
ATOM 738 C CA . THR A 1 95 ? 0.258 -7.439 6.731 1.00 97.19 95 THR A CA 1
ATOM 739 C C . THR A 1 95 ? 0.567 -7.841 5.290 1.00 97.19 95 THR A C 1
ATOM 741 O O . THR A 1 95 ? 1.702 -7.677 4.841 1.00 97.19 95 THR A O 1
ATOM 744 N N . GLU A 1 96 ? -0.435 -8.318 4.552 1.00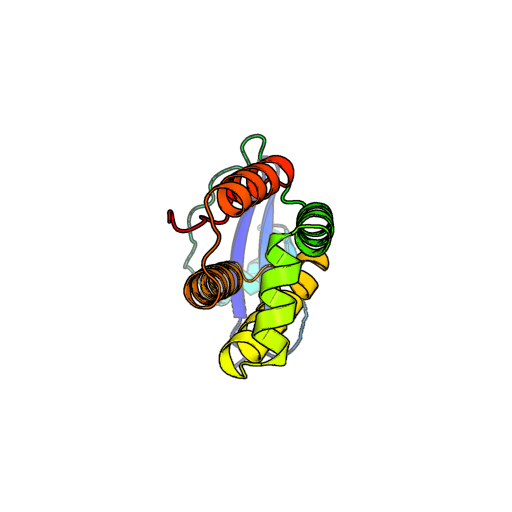 95.94 96 GLU A N 1
ATOM 745 C CA . GLU A 1 96 ? -0.315 -8.643 3.129 1.00 95.94 96 GLU A CA 1
ATOM 746 C C . GLU A 1 96 ? 0.048 -7.406 2.302 1.00 95.94 96 GLU A C 1
ATOM 748 O O . GLU A 1 96 ? 1.020 -7.426 1.548 1.00 95.94 96 GLU A O 1
ATOM 753 N N . PHE A 1 97 ? -0.653 -6.293 2.519 1.00 96.44 97 PHE A N 1
ATOM 754 C CA . PHE A 1 97 ? -0.350 -5.025 1.866 1.00 96.44 97 PHE A CA 1
ATOM 755 C C . PHE A 1 97 ? 1.097 -4.574 2.122 1.00 96.44 97 PHE A C 1
ATOM 757 O O . PHE A 1 97 ? 1.812 -4.189 1.196 1.00 96.44 97 PHE A O 1
ATOM 764 N N . ILE A 1 98 ? 1.570 -4.671 3.370 1.00 96.44 98 ILE A N 1
ATOM 765 C CA . ILE A 1 98 ? 2.947 -4.318 3.743 1.00 96.44 98 ILE A CA 1
ATOM 766 C C . ILE A 1 98 ? 3.967 -5.198 3.018 1.00 96.44 98 ILE A C 1
ATOM 768 O O . ILE A 1 98 ? 4.987 -4.682 2.553 1.00 96.44 98 ILE A O 1
ATOM 772 N N . ALA A 1 99 ? 3.708 -6.504 2.920 1.00 93.69 99 ALA A N 1
ATOM 773 C CA . ALA A 1 99 ? 4.573 -7.435 2.204 1.00 93.69 99 ALA A CA 1
ATOM 774 C C . ALA A 1 99 ? 4.645 -7.082 0.711 1.00 93.69 99 ALA A C 1
ATOM 776 O O . ALA A 1 99 ? 5.739 -6.910 0.179 1.00 93.69 99 ALA A O 1
ATOM 777 N N . LEU A 1 100 ? 3.495 -6.846 0.073 1.00 88.88 100 LEU A N 1
ATOM 778 C CA . LEU A 1 100 ? 3.409 -6.490 -1.345 1.00 88.88 100 LEU A CA 1
ATOM 779 C C . LEU A 1 100 ? 4.099 -5.154 -1.668 1.00 88.88 100 LEU A C 1
ATOM 781 O O . LEU A 1 100 ? 4.815 -5.046 -2.663 1.00 88.88 100 LEU A O 1
ATOM 785 N N . ILE A 1 101 ? 3.951 -4.134 -0.814 1.00 94.25 101 ILE A N 1
ATOM 786 C CA . ILE A 1 101 ? 4.705 -2.875 -0.950 1.00 94.25 101 ILE A CA 1
ATOM 787 C C . ILE A 1 101 ? 6.202 -3.103 -0.688 1.00 94.25 101 ILE A C 1
ATOM 789 O O . ILE A 1 101 ? 7.053 -2.477 -1.323 1.00 94.25 101 ILE A O 1
ATOM 793 N N . GLY A 1 102 ? 6.546 -4.005 0.235 1.00 87.75 102 GLY A N 1
ATOM 794 C CA . GLY A 1 102 ? 7.906 -4.497 0.458 1.00 87.75 102 GLY A CA 1
ATOM 795 C C . GLY A 1 102 ? 8.550 -5.041 -0.816 1.00 87.75 102 GLY A C 1
ATOM 796 O O . GLY A 1 102 ? 9.643 -4.607 -1.182 1.00 87.75 102 GLY A O 1
ATOM 797 N N . ASP A 1 103 ? 7.849 -5.924 -1.516 1.00 78.00 103 ASP A N 1
ATOM 798 C CA . ASP A 1 103 ? 8.285 -6.521 -2.778 1.00 78.00 103 ASP A CA 1
ATOM 799 C C . ASP A 1 103 ? 8.378 -5.477 -3.899 1.00 78.00 103 ASP A C 1
ATOM 801 O O . ASP A 1 103 ? 9.381 -5.416 -4.619 1.00 78.00 103 ASP A O 1
ATOM 805 N N . ALA A 1 104 ? 7.401 -4.566 -3.980 1.00 83.50 104 ALA A N 1
ATOM 806 C CA . ALA A 1 104 ? 7.381 -3.496 -4.975 1.00 83.50 104 ALA A CA 1
ATOM 807 C C . ALA A 1 104 ? 8.588 -2.549 -4.853 1.00 83.50 104 ALA A C 1
ATOM 809 O O . ALA A 1 104 ? 9.174 -2.166 -5.871 1.00 83.50 104 ALA A O 1
ATOM 810 N N . LYS A 1 105 ? 9.020 -2.232 -3.620 1.00 84.19 105 LYS A N 1
ATOM 811 C CA . LYS A 1 105 ? 10.255 -1.466 -3.351 1.00 84.19 105 LYS A CA 1
ATOM 812 C C . LYS A 1 105 ? 11.517 -2.178 -3.849 1.00 84.19 105 LYS A C 1
ATOM 814 O O . LYS A 1 105 ? 12.487 -1.510 -4.190 1.00 84.19 105 LYS A O 1
ATOM 819 N N . ASN A 1 106 ? 11.504 -3.509 -3.914 1.00 78.94 106 ASN A N 1
ATOM 820 C CA . ASN A 1 106 ? 12.611 -4.329 -4.416 1.00 78.94 106 ASN A CA 1
ATOM 821 C C . ASN A 1 106 ? 12.479 -4.674 -5.913 1.00 78.94 106 ASN A C 1
ATOM 823 O O . ASN A 1 106 ? 13.253 -5.473 -6.435 1.00 78.94 106 ASN A O 1
ATOM 827 N N . GLY A 1 107 ? 11.519 -4.067 -6.619 1.00 74.44 107 GLY A N 1
ATOM 828 C CA . GLY A 1 107 ? 11.325 -4.238 -8.060 1.00 74.44 107 GLY A CA 1
ATOM 829 C C . GLY A 1 107 ? 10.353 -5.353 -8.455 1.00 74.44 107 GLY A C 1
ATOM 830 O O . GLY A 1 107 ? 10.038 -5.469 -9.639 1.00 74.44 107 GLY A O 1
ATOM 831 N N . LEU A 1 108 ? 9.819 -6.124 -7.502 1.00 70.50 108 LEU A N 1
ATOM 832 C CA . LEU A 1 108 ? 8.790 -7.131 -7.763 1.00 70.50 108 LEU A CA 1
ATOM 833 C C . LEU A 1 108 ? 7.397 -6.509 -7.594 1.00 70.50 108 LEU A C 1
ATOM 835 O O . LEU A 1 108 ? 6.828 -6.469 -6.508 1.00 70.50 108 LEU A O 1
ATOM 839 N N . ARG A 1 109 ? 6.852 -5.975 -8.689 1.00 81.88 109 ARG A N 1
ATOM 840 C CA . ARG A 1 109 ? 5.587 -5.223 -8.692 1.00 81.88 109 ARG A CA 1
ATOM 841 C C . ARG A 1 109 ? 4.430 -6.107 -9.161 1.00 81.88 109 ARG A C 1
ATOM 843 O O . ARG A 1 109 ? 4.215 -6.249 -10.362 1.00 81.88 109 ARG A O 1
ATOM 850 N N . ILE A 1 110 ? 3.659 -6.667 -8.230 1.00 78.88 110 ILE A N 1
ATOM 851 C CA . ILE A 1 110 ? 2.459 -7.461 -8.549 1.00 78.88 110 ILE A CA 1
ATOM 852 C C . ILE A 1 110 ? 1.215 -6.565 -8.445 1.00 78.88 110 ILE A C 1
ATOM 854 O O . ILE A 1 110 ? 0.441 -6.652 -7.493 1.00 78.88 110 ILE A O 1
ATOM 858 N N . GLN A 1 111 ? 1.046 -5.665 -9.421 1.00 83.44 111 GLN A N 1
ATOM 859 C CA . GLN A 1 111 ? 0.044 -4.587 -9.373 1.00 83.44 111 GLN A CA 1
ATOM 860 C C . GLN A 1 111 ? -1.390 -5.058 -9.055 1.00 83.44 111 GLN A C 1
ATOM 862 O O . GLN A 1 111 ? -2.015 -4.439 -8.195 1.00 83.44 111 GLN A O 1
ATOM 867 N N . PRO A 1 112 ? -1.921 -6.156 -9.641 1.00 82.50 112 PRO A N 1
ATOM 868 C CA . PRO A 1 112 ? -3.286 -6.589 -9.335 1.00 82.50 112 PRO A CA 1
ATOM 869 C C . PRO A 1 112 ? -3.489 -6.967 -7.863 1.00 82.50 112 PRO A C 1
ATOM 871 O O . PRO A 1 112 ? -4.543 -6.683 -7.301 1.00 82.50 112 PRO A O 1
ATOM 874 N N . LEU A 1 113 ? -2.477 -7.570 -7.227 1.00 78.81 113 LEU A N 1
ATOM 875 C CA . LEU A 1 113 ? -2.542 -7.934 -5.809 1.00 78.81 113 LEU A CA 1
ATOM 876 C C . LEU A 1 113 ? -2.406 -6.703 -4.912 1.00 78.81 113 LEU A C 1
ATOM 878 O O . LEU A 1 113 ? -3.131 -6.583 -3.931 1.00 78.81 113 LEU A O 1
ATOM 882 N N . ILE A 1 114 ? -1.536 -5.754 -5.276 1.00 87.19 114 ILE A N 1
ATOM 883 C CA . ILE A 1 114 ? -1.404 -4.481 -4.552 1.00 87.19 114 ILE A CA 1
ATOM 884 C C . ILE A 1 114 ? -2.724 -3.698 -4.604 1.00 87.19 114 ILE A C 1
ATOM 886 O O . ILE A 1 114 ? -3.179 -3.219 -3.569 1.00 87.19 114 ILE A O 1
ATOM 890 N N . GLN A 1 115 ? -3.371 -3.615 -5.772 1.00 91.69 115 GLN A N 1
ATOM 891 C CA . GLN A 1 115 ? -4.670 -2.951 -5.929 1.00 91.69 115 GLN A CA 1
ATOM 892 C C . GLN A 1 115 ? -5.774 -3.636 -5.111 1.00 91.69 115 GLN A C 1
ATOM 894 O O . GLN A 1 115 ? -6.574 -2.954 -4.473 1.00 91.69 115 GLN A O 1
ATOM 899 N N . ALA A 1 116 ? -5.825 -4.972 -5.121 1.00 89.44 116 ALA A N 1
ATOM 900 C CA . ALA A 1 116 ? -6.799 -5.727 -4.338 1.00 89.44 116 ALA A CA 1
ATOM 901 C C . ALA A 1 116 ? -6.621 -5.480 -2.832 1.00 89.44 116 ALA A C 1
ATOM 903 O O . ALA A 1 116 ? -7.584 -5.116 -2.160 1.00 89.44 116 ALA A O 1
ATOM 904 N N . ALA A 1 117 ? -5.384 -5.572 -2.333 1.00 93.06 117 ALA A N 1
ATOM 905 C CA . ALA A 1 117 ? -5.066 -5.307 -0.934 1.00 93.06 117 ALA A CA 1
ATOM 906 C C . ALA A 1 117 ? -5.357 -3.848 -0.533 1.00 93.06 117 ALA A C 1
ATOM 908 O O . ALA A 1 117 ? -5.837 -3.602 0.571 1.00 93.06 117 ALA A O 1
ATOM 909 N N . PHE A 1 118 ? -5.123 -2.880 -1.429 1.00 92.81 118 PHE A N 1
ATOM 910 C CA . PHE A 1 118 ? -5.532 -1.485 -1.229 1.00 92.81 118 PHE A CA 1
ATOM 911 C C . PHE A 1 118 ? -7.043 -1.353 -1.036 1.00 92.81 118 PHE A C 1
ATOM 913 O O . PHE A 1 118 ? -7.484 -0.756 -0.056 1.00 92.81 118 PHE A O 1
ATOM 920 N N . ASN A 1 119 ? -7.826 -1.908 -1.964 1.00 95.12 119 ASN A N 1
ATOM 921 C CA . ASN A 1 119 ? -9.284 -1.813 -1.942 1.00 95.12 119 ASN A CA 1
ATOM 922 C C . ASN A 1 119 ? -9.857 -2.450 -0.676 1.00 95.12 119 ASN A C 1
ATOM 924 O O . ASN A 1 119 ? -10.678 -1.839 0.002 1.00 95.12 119 ASN A O 1
ATOM 928 N N . GLU A 1 120 ? -9.385 -3.648 -0.337 1.00 95.75 120 GLU A N 1
ATOM 929 C CA . GLU A 1 120 ? -9.850 -4.370 0.844 1.00 95.75 120 GLU A CA 1
ATOM 930 C C . GLU A 1 120 ? -9.467 -3.642 2.140 1.00 95.75 120 GLU A C 1
ATOM 932 O O . GLU A 1 120 ? -10.274 -3.549 3.064 1.00 95.75 120 GLU A O 1
ATOM 937 N N . LEU A 1 121 ? -8.267 -3.051 2.210 1.00 95.62 121 LEU A N 1
ATOM 938 C CA . LEU A 1 121 ? -7.853 -2.282 3.383 1.00 95.62 121 LEU A CA 1
ATOM 939 C C . LEU A 1 121 ? -8.733 -1.043 3.593 1.00 95.62 121 LEU A C 1
ATOM 941 O O . LEU A 1 121 ? -9.100 -0.754 4.730 1.00 95.62 121 LEU A O 1
ATOM 945 N N . LEU A 1 122 ? -9.075 -0.338 2.512 1.00 95.12 122 LEU A N 1
ATOM 946 C CA . LEU A 1 122 ? -9.936 0.849 2.543 1.00 95.12 122 LEU A CA 1
ATOM 947 C C . LEU A 1 122 ? -11.398 0.492 2.832 1.00 95.12 122 LEU A C 1
ATOM 949 O O . LEU A 1 122 ? -12.099 1.269 3.466 1.00 95.12 122 LEU A O 1
ATOM 953 N N . GLU A 1 123 ? -11.866 -0.687 2.428 1.00 95.56 123 GLU A N 1
ATOM 954 C CA . GLU A 1 123 ? -13.194 -1.177 2.809 1.00 95.56 123 GLU A CA 1
ATOM 955 C C . GLU A 1 123 ? -13.259 -1.516 4.306 1.00 95.56 123 GLU A C 1
ATOM 957 O O . GLU A 1 123 ? -14.210 -1.150 5.001 1.00 95.56 123 GLU A O 1
ATOM 962 N N . LEU A 1 124 ? -12.233 -2.195 4.827 1.00 96.50 124 LEU A N 1
ATOM 963 C CA . LEU A 1 124 ? -12.171 -2.602 6.231 1.00 96.50 124 LEU A CA 1
ATOM 964 C C . LEU A 1 124 ? -11.889 -1.436 7.185 1.00 96.50 124 LEU A C 1
ATOM 966 O O . LEU A 1 124 ? -12.330 -1.456 8.339 1.00 96.50 124 LEU A O 1
ATOM 970 N N . VAL A 1 125 ? -11.128 -0.443 6.729 1.00 96.69 125 VAL A N 1
ATOM 971 C CA . VAL A 1 125 ? -10.812 0.781 7.469 1.00 96.69 125 VAL A CA 1
ATOM 972 C C . VAL A 1 125 ? -11.105 1.979 6.563 1.00 96.69 125 VAL A C 1
ATOM 974 O O . VAL A 1 125 ? -10.182 2.534 5.972 1.00 96.69 125 VAL A O 1
ATOM 977 N N . PRO A 1 126 ? -12.379 2.395 6.455 1.00 95.56 126 PRO A N 1
ATOM 978 C CA . PRO A 1 126 ? -12.758 3.511 5.598 1.00 95.56 126 PRO A CA 1
ATOM 979 C C . PRO A 1 126 ? -12.035 4.802 5.995 1.00 95.56 126 PRO A C 1
ATOM 981 O O . PRO A 1 126 ? -12.074 5.168 7.179 1.00 95.56 126 PRO A O 1
ATOM 984 N N . PRO A 1 127 ? -11.383 5.499 5.046 1.00 94.44 127 PRO A N 1
ATOM 985 C CA . PRO A 1 127 ? -10.843 6.820 5.310 1.00 94.44 127 PRO A CA 1
ATOM 986 C C . PRO A 1 127 ? -11.985 7.826 5.489 1.00 94.44 127 PRO A C 1
ATOM 988 O O . PRO A 1 127 ? -13.045 7.715 4.871 1.00 94.44 127 PRO A O 1
ATOM 991 N N . ASP 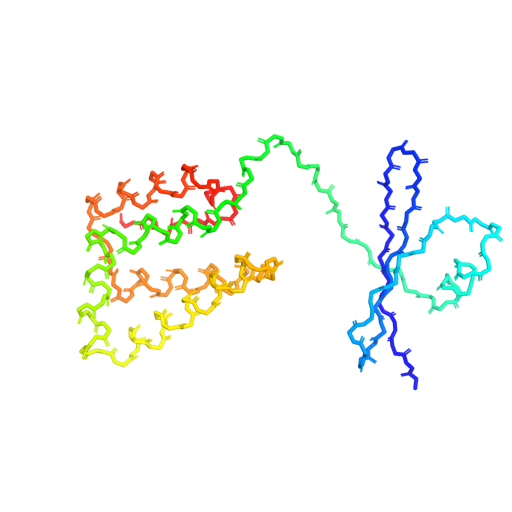A 1 128 ? -11.773 8.822 6.346 1.00 92.88 128 ASP A N 1
ATOM 992 C CA . ASP A 1 128 ? -12.620 10.016 6.337 1.00 92.88 128 ASP A CA 1
ATOM 993 C C . ASP A 1 128 ? -12.187 10.993 5.226 1.00 92.88 128 ASP A C 1
ATOM 995 O O . ASP A 1 128 ? -11.256 10.734 4.463 1.00 92.88 128 ASP A O 1
ATOM 999 N N . SER A 1 129 ? -12.865 12.137 5.109 1.00 90.81 129 SER A N 1
ATOM 1000 C CA . SER A 1 129 ? -12.556 13.118 4.063 1.00 90.81 129 SER A CA 1
ATOM 1001 C C . SER A 1 129 ? -11.143 13.703 4.167 1.00 90.81 129 SER A C 1
ATOM 1003 O O . SER A 1 129 ? -10.562 14.061 3.147 1.00 90.81 129 SER A O 1
ATOM 1005 N N . GLU A 1 130 ? -10.593 13.838 5.379 1.00 89.81 130 GLU A N 1
ATOM 1006 C CA . GLU A 1 130 ? -9.234 14.364 5.565 1.00 89.81 130 GLU A CA 1
ATOM 1007 C C . GLU A 1 130 ? -8.190 13.306 5.199 1.00 89.81 130 GLU A C 1
ATOM 1009 O O . GLU A 1 130 ? -7.210 13.618 4.518 1.00 89.81 130 GLU A O 1
ATOM 1014 N N . ASP A 1 131 ? -8.430 12.051 5.589 1.00 92.81 131 ASP A N 1
ATOM 1015 C CA . ASP A 1 131 ? -7.617 10.914 5.167 1.00 92.81 131 ASP A CA 1
ATOM 1016 C C . ASP A 1 131 ? -7.617 10.780 3.641 1.00 92.81 131 ASP A C 1
ATOM 1018 O O . ASP A 1 131 ? -6.551 10.618 3.055 1.00 92.81 131 ASP A O 1
ATOM 1022 N N . GLN A 1 132 ? -8.785 10.877 2.994 1.00 91.88 132 GLN A N 1
ATOM 1023 C CA . GLN A 1 132 ? -8.905 10.726 1.544 1.00 91.88 132 GLN A CA 1
ATOM 1024 C C . GLN A 1 132 ? -8.073 11.780 0.813 1.00 91.88 132 GLN A C 1
ATOM 1026 O O . GLN A 1 132 ? -7.245 11.434 -0.023 1.00 91.88 132 GLN A O 1
ATOM 1031 N N . VAL A 1 133 ? -8.203 13.055 1.197 1.00 91.56 133 VAL A N 1
ATOM 1032 C CA . VAL A 1 133 ? -7.393 14.139 0.620 1.00 91.56 133 VAL A CA 1
ATOM 1033 C C . VAL A 1 133 ? -5.899 13.887 0.835 1.00 91.56 133 VAL A C 1
ATOM 1035 O O . VAL A 1 133 ? -5.091 14.151 -0.055 1.00 91.56 133 VAL A O 1
ATOM 1038 N N . TYR A 1 134 ? -5.498 13.386 2.006 1.00 91.81 134 TYR A N 1
ATOM 1039 C CA . TYR A 1 134 ? -4.098 13.050 2.258 1.00 91.81 134 TYR A CA 1
ATOM 1040 C C . TYR A 1 134 ? -3.614 11.906 1.357 1.00 91.81 134 TYR A C 1
ATOM 1042 O O . TYR A 1 134 ? -2.531 11.999 0.777 1.00 91.81 134 TYR A O 1
ATOM 1050 N N . LEU A 1 135 ? -4.404 10.837 1.244 1.00 94.81 135 LEU A N 1
ATOM 1051 C CA . LEU A 1 135 ? -4.081 9.659 0.446 1.00 94.81 135 LEU A CA 1
ATOM 1052 C C . LEU A 1 135 ? -4.010 10.000 -1.044 1.00 94.81 135 LEU A C 1
ATOM 1054 O O . LEU A 1 135 ? -3.029 9.624 -1.676 1.00 94.81 135 LEU A O 1
ATOM 1058 N N . ASP A 1 136 ? -4.956 10.773 -1.579 1.00 92.19 136 ASP A N 1
ATOM 1059 C CA . ASP A 1 136 ? -4.939 11.236 -2.973 1.00 92.19 136 ASP A CA 1
ATOM 1060 C C . ASP A 1 136 ? -3.647 12.010 -3.276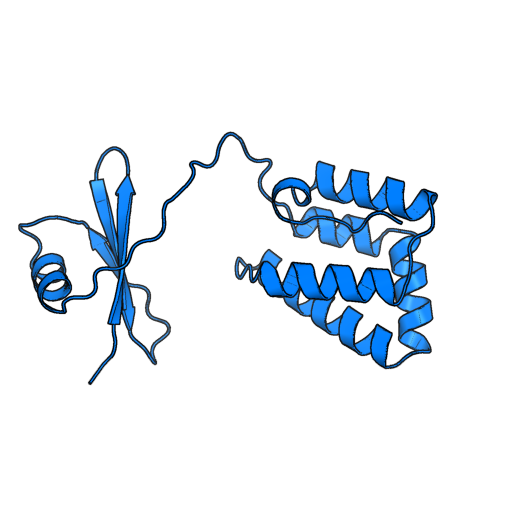 1.00 92.19 136 ASP A C 1
ATOM 1062 O O . ASP A 1 136 ? -2.891 11.656 -4.182 1.00 92.19 136 ASP A O 1
ATOM 1066 N N . ASN A 1 137 ? -3.313 12.995 -2.433 1.00 89.62 137 ASN A N 1
ATOM 1067 C CA . ASN A 1 137 ? -2.070 13.757 -2.573 1.00 89.62 137 ASN A CA 1
ATOM 1068 C C . ASN A 1 137 ? -0.825 12.866 -2.457 1.00 89.62 137 ASN A C 1
ATOM 1070 O O . ASN A 1 137 ? 0.181 13.107 -3.125 1.00 89.62 137 ASN A O 1
ATOM 1074 N N . LEU A 1 138 ? -0.844 11.855 -1.586 1.00 93.56 138 LEU A N 1
ATOM 1075 C CA . LEU A 1 138 ? 0.268 10.922 -1.442 1.00 93.56 138 LEU A CA 1
ATOM 1076 C C . LEU A 1 138 ? 0.440 10.063 -2.702 1.00 93.56 138 LEU A C 1
ATOM 1078 O O . LEU A 1 138 ? 1.574 9.863 -3.143 1.00 93.56 138 LEU A O 1
ATOM 1082 N N . MET A 1 139 ? -0.657 9.580 -3.289 1.00 93.75 139 MET A N 1
ATOM 1083 C CA . MET A 1 139 ? -0.646 8.800 -4.530 1.00 93.75 139 MET A CA 1
ATOM 1084 C C . MET A 1 139 ? -0.105 9.625 -5.697 1.00 93.75 139 MET A C 1
ATOM 1086 O O . MET A 1 139 ? 0.753 9.136 -6.429 1.00 93.75 139 MET A O 1
ATOM 1090 N N . ASP A 1 140 ? -0.528 10.883 -5.822 1.00 90.38 140 ASP A N 1
ATOM 1091 C CA . ASP A 1 140 ? -0.046 11.791 -6.866 1.00 90.38 140 ASP A CA 1
ATOM 1092 C C . ASP A 1 140 ? 1.443 12.111 -6.709 1.00 90.38 140 ASP A C 1
ATOM 1094 O O . ASP A 1 140 ? 2.227 11.943 -7.645 1.00 90.38 140 ASP A O 1
ATOM 1098 N N . ASN A 1 141 ? 1.873 12.498 -5.505 1.00 87.94 141 ASN A N 1
ATOM 1099 C CA . ASN A 1 141 ? 3.268 12.872 -5.248 1.00 87.94 141 ASN A CA 1
ATOM 1100 C C . ASN A 1 141 ? 4.252 11.703 -5.396 1.00 87.94 141 ASN A C 1
ATOM 1102 O O . ASN A 1 141 ? 5.435 11.922 -5.648 1.00 87.94 141 ASN A O 1
ATOM 1106 N N . SER A 1 142 ? 3.781 10.468 -5.214 1.00 91.88 142 SER A N 1
ATOM 1107 C CA . SER A 1 142 ? 4.583 9.254 -5.398 1.00 91.88 142 SER A CA 1
ATOM 1108 C C . SER A 1 142 ? 4.448 8.642 -6.796 1.00 91.88 142 SER A C 1
ATOM 1110 O O . SER A 1 142 ? 5.067 7.616 -7.075 1.00 91.88 142 SER A O 1
ATOM 1112 N N . GLY A 1 143 ? 3.630 9.233 -7.672 1.00 90.19 143 GLY A N 1
ATOM 1113 C CA . GLY A 1 143 ? 3.321 8.690 -8.994 1.00 90.19 143 GLY A CA 1
ATOM 1114 C C . GLY A 1 143 ? 2.467 7.418 -8.969 1.00 90.19 143 GLY A C 1
ATOM 1115 O O . GLY A 1 143 ? 2.189 6.855 -10.028 1.00 90.19 143 GLY A O 1
ATOM 1116 N N . LEU A 1 144 ? 2.024 6.948 -7.796 1.00 92.44 144 LEU A N 1
ATOM 1117 C CA . LEU A 1 144 ? 1.192 5.750 -7.671 1.00 92.44 144 LEU A CA 1
ATOM 1118 C C . LEU A 1 144 ? -0.208 5.936 -8.267 1.00 92.44 144 LEU A C 1
ATOM 1120 O O . LEU A 1 144 ? -0.798 4.938 -8.676 1.00 92.44 144 LEU A O 1
ATOM 1124 N N . SER A 1 145 ? -0.722 7.165 -8.374 1.00 92.12 145 SER A N 1
ATOM 1125 C CA . SER A 1 145 ? -2.025 7.432 -9.009 1.00 92.12 145 SER A CA 1
ATOM 1126 C C . SER A 1 145 ? -2.061 7.100 -10.506 1.00 92.12 145 SER A C 1
ATOM 1128 O O . SER A 1 145 ? -3.134 6.884 -11.063 1.00 92.12 145 SER A O 1
ATOM 1130 N N . SER A 1 146 ? -0.898 6.981 -11.158 1.00 88.12 146 SER A N 1
ATOM 1131 C CA . SER A 1 146 ? -0.798 6.530 -12.555 1.00 88.12 146 SER A CA 1
ATOM 1132 C C . SER A 1 146 ? -0.989 5.016 -12.732 1.00 88.12 146 SER A C 1
ATOM 1134 O O . SER A 1 146 ? -1.221 4.551 -13.846 1.00 88.12 146 SER A O 1
ATOM 1136 N N . VAL A 1 147 ? -0.891 4.243 -11.644 1.00 88.88 147 VAL A N 1
ATOM 1137 C CA . VAL A 1 147 ? -0.909 2.768 -11.664 1.00 88.88 147 VAL A CA 1
ATOM 1138 C C . VAL A 1 147 ? -2.055 2.188 -10.843 1.00 88.88 147 VAL A C 1
ATOM 1140 O O . VAL A 1 147 ? -2.595 1.140 -11.191 1.00 88.88 147 VAL A O 1
ATOM 1143 N N . TYR A 1 148 ? -2.424 2.856 -9.756 1.00 90.62 148 TYR A N 1
ATOM 1144 C CA . TYR A 1 148 ? -3.425 2.394 -8.808 1.00 90.62 148 TYR A CA 1
ATOM 1145 C C . TYR A 1 148 ? -4.528 3.430 -8.662 1.00 90.62 148 TYR A C 1
ATOM 1147 O O . TYR A 1 148 ? -4.291 4.635 -8.716 1.00 90.62 148 TYR A O 1
ATOM 1155 N N . THR A 1 149 ? -5.741 2.954 -8.417 1.00 90.50 149 THR A N 1
ATOM 1156 C CA . THR A 1 149 ? -6.903 3.807 -8.171 1.00 90.50 149 THR A CA 1
ATOM 1157 C C . THR A 1 149 ? -7.339 3.654 -6.724 1.00 90.50 149 THR A C 1
ATOM 1159 O O . THR A 1 149 ? -7.492 2.532 -6.243 1.00 90.50 149 THR A O 1
ATOM 1162 N N . LEU A 1 150 ? -7.562 4.768 -6.029 1.00 86.75 150 LEU A N 1
ATOM 1163 C CA . LEU A 1 150 ? -8.232 4.737 -4.734 1.00 86.75 150 LEU A CA 1
ATOM 1164 C C . LEU A 1 150 ? -9.754 4.718 -4.962 1.00 86.75 150 LEU A C 1
ATOM 1166 O O . LEU A 1 150 ? -10.255 5.547 -5.726 1.00 86.75 150 LEU A O 1
ATOM 1170 N N . PRO A 1 151 ? -10.505 3.784 -4.349 1.00 79.19 151 PRO A N 1
ATOM 1171 C CA . PRO A 1 151 ? -11.955 3.868 -4.326 1.00 79.19 151 PRO A CA 1
ATOM 1172 C C . PRO A 1 151 ? -12.383 5.189 -3.683 1.00 79.19 151 PRO A C 1
ATOM 1174 O O . PRO A 1 151 ? -11.878 5.564 -2.628 1.00 79.19 151 PRO A O 1
ATOM 1177 N N . LEU A 1 152 ? -13.310 5.889 -4.337 1.00 71.62 152 LEU A N 1
ATOM 1178 C CA . LEU A 1 152 ? -13.919 7.094 -3.783 1.00 71.62 152 LEU A CA 1
ATOM 1179 C C . LEU A 1 152 ? -14.826 6.701 -2.613 1.00 71.62 152 LEU A C 1
ATOM 1181 O O . LEU A 1 152 ? -15.621 5.765 -2.747 1.00 71.62 152 LEU A O 1
ATOM 1185 N N . VAL A 1 153 ? -14.707 7.426 -1.501 1.00 62.03 153 VAL A N 1
ATOM 1186 C CA . VAL A 1 153 ? -15.624 7.344 -0.351 1.00 62.03 153 VAL A CA 1
ATOM 1187 C C . VAL A 1 153 ? -16.864 8.197 -0.586 1.00 62.03 153 VAL A C 1
ATOM 1189 O O . VAL A 1 153 ? -16.712 9.340 -1.079 1.00 62.03 153 VAL A O 1
#

Secondary structure (DSSP, 8-state):
---EEEEEEE-SS-EEEEEEETTS--EEEEE--TT-HHHHHHHTT-----PPPPP--S-----HHHHHHHHHTSHHHHHHHHHHTT-HHHHHHHHHHHHHHHHHHTT---HHHHHHHHHHHHHHS---HHHHHHHHHHHHHTTGGGT--PPP-